Protein AF-A0A4U1CJD7-F1 (afdb_monomer_lite)

Secondary structure (DSSP, 8-state):
-EEEEEESS-EEEEE-B-GGGGGG-EEEETTEEEETTTS--GGGB--GGG---EEEEEETTEEEEEETTEEEEEEE-SS---SEEEEEEE-SSS--------B-TTT--B-

pLDDT: mean 95.9, std 2.52, range [86.0, 98.5]

Structure (mmCIF, N/CA/C/O backbone):
data_AF-A0A4U1CJD7-F1
#
_entry.id   AF-A0A4U1CJD7-F1
#
loop_
_atom_site.group_PDB
_atom_site.id
_atom_site.type_symbol
_atom_site.label_atom_id
_atom_site.label_alt_id
_atom_site.label_comp_id
_atom_site.label_asym_id
_atom_site.label_entity_id
_atom_site.label_seq_id
_atom_site.pdbx_PDB_ins_code
_atom_site.Cartn_x
_atom_site.Cartn_y
_atom_site.Cartn_z
_atom_site.occupancy
_atom_site.B_iso_or_equiv
_atom_site.auth_seq_id
_atom_site.auth_comp_id
_atom_site.auth_asym_id
_atom_site.auth_atom_id
_atom_site.pdbx_PDB_model_num
ATOM 1 N N . MET A 1 1 ? 2.033 2.842 -9.896 1.00 92.75 1 MET A N 1
ATOM 2 C CA . MET A 1 1 ? 0.671 2.906 -9.340 1.00 92.75 1 MET A CA 1
ATOM 3 C C . MET A 1 1 ? 0.812 3.208 -7.873 1.00 92.75 1 MET A C 1
ATOM 5 O O . MET A 1 1 ? 1.625 2.574 -7.215 1.00 92.75 1 MET A O 1
ATOM 9 N N . ASP A 1 2 ? -0.006 4.116 -7.380 1.00 95.69 2 ASP A N 1
ATOM 10 C CA . ASP A 1 2 ? 0.002 4.579 -6.006 1.00 95.69 2 ASP A CA 1
ATOM 11 C C . ASP A 1 2 ? -1.351 4.278 -5.384 1.00 95.69 2 ASP A C 1
ATOM 13 O O . ASP A 1 2 ? -2.391 4.550 -5.988 1.00 95.69 2 ASP A O 1
ATOM 17 N N . VAL A 1 3 ? -1.338 3.709 -4.185 1.00 97.50 3 VAL A N 1
ATOM 18 C CA . VAL A 1 3 ? -2.545 3.437 -3.408 1.00 97.50 3 VAL A CA 1
ATOM 19 C C . VAL A 1 3 ? -2.423 4.166 -2.085 1.00 97.50 3 VAL A C 1
ATOM 21 O O . VAL A 1 3 ? -1.436 3.990 -1.373 1.00 97.50 3 VAL A O 1
ATOM 24 N N . THR A 1 4 ? -3.437 4.957 -1.750 1.00 98.25 4 THR A N 1
ATOM 25 C CA . THR A 1 4 ? -3.548 5.646 -0.465 1.00 98.25 4 THR A CA 1
ATOM 26 C C . THR A 1 4 ? -4.892 5.331 0.175 1.00 98.25 4 THR A C 1
ATOM 28 O O . THR A 1 4 ? -5.940 5.598 -0.404 1.00 98.25 4 THR A O 1
ATOM 31 N N . LEU A 1 5 ? -4.854 4.790 1.387 1.00 97.88 5 LEU A N 1
ATOM 32 C CA . LEU A 1 5 ? -5.978 4.665 2.304 1.00 97.88 5 LEU A CA 1
ATOM 33 C C . LEU A 1 5 ? -5.876 5.802 3.323 1.00 97.88 5 LEU A C 1
ATOM 35 O O . LEU A 1 5 ? -4.929 5.843 4.114 1.00 97.88 5 LEU A O 1
ATOM 39 N N . PHE A 1 6 ? -6.837 6.716 3.286 1.00 98.12 6 PHE A N 1
ATOM 40 C CA . PHE A 1 6 ? -6.910 7.838 4.212 1.00 98.12 6 PHE A CA 1
ATOM 41 C C . PHE A 1 6 ? -7.613 7.415 5.493 1.00 98.12 6 PHE A C 1
ATOM 43 O O . PHE A 1 6 ? -8.671 6.783 5.440 1.00 98.12 6 PHE A O 1
ATOM 50 N N . GLY A 1 7 ? -7.034 7.791 6.626 1.00 97.38 7 GLY A N 1
ATOM 51 C CA . GLY A 1 7 ? -7.701 7.771 7.913 1.00 97.38 7 GLY A CA 1
ATOM 52 C C . GLY A 1 7 ? -7.828 9.178 8.498 1.00 97.38 7 GLY A C 1
ATOM 53 O O . GLY A 1 7 ? -7.340 10.144 7.914 1.00 97.38 7 GLY A O 1
ATOM 54 N N . GLU A 1 8 ? -8.503 9.294 9.635 1.00 98.00 8 GLU A N 1
ATOM 55 C CA . GLU A 1 8 ? -8.682 10.563 10.355 1.00 98.00 8 GLU A CA 1
ATOM 56 C C . GLU A 1 8 ? -7.362 11.159 10.868 1.00 98.00 8 GLU A C 1
ATOM 58 O O . GLU A 1 8 ? -7.197 12.376 10.859 1.00 98.00 8 GLU A O 1
ATOM 63 N N . GLU A 1 9 ? -6.424 10.316 11.311 1.00 97.12 9 GLU A N 1
ATOM 64 C CA . GLU A 1 9 ? -5.187 10.757 11.979 1.00 97.12 9 GLU A CA 1
ATOM 65 C C . GLU A 1 9 ? -3.933 10.536 11.123 1.00 97.12 9 GLU A C 1
ATOM 67 O O . GLU A 1 9 ? -3.009 11.349 11.119 1.00 97.12 9 GLU A O 1
ATOM 72 N N . TYR A 1 10 ? -3.893 9.423 10.390 1.00 97.56 10 TYR A N 1
ATOM 73 C CA . TYR A 1 10 ? -2.759 9.013 9.562 1.00 97.56 10 TYR A CA 1
ATOM 74 C C . TYR A 1 10 ? -3.253 8.381 8.253 1.00 97.56 10 TYR A C 1
ATOM 76 O O . TYR A 1 10 ? -4.447 8.313 7.973 1.00 97.56 10 TYR A O 1
ATOM 84 N N . GLN A 1 11 ? -2.325 7.881 7.436 1.00 98.19 11 GLN A N 1
ATOM 85 C CA . GLN A 1 11 ? -2.643 7.185 6.192 1.00 98.19 11 GLN A CA 1
ATOM 86 C C . GLN A 1 11 ? -1.810 5.917 6.003 1.00 98.19 11 GLN A C 1
ATOM 88 O O . GLN A 1 11 ? -0.750 5.719 6.612 1.00 98.19 11 GLN A O 1
ATOM 93 N N . HIS A 1 12 ? -2.288 5.061 5.108 1.00 98.38 12 HIS A N 1
ATOM 94 C CA . HIS A 1 12 ? -1.491 4.001 4.512 1.00 98.38 12 HIS A CA 1
ATOM 95 C C . HIS A 1 12 ? -1.314 4.295 3.031 1.00 98.38 12 HIS A C 1
ATOM 97 O O . HIS A 1 12 ? -2.277 4.268 2.276 1.00 98.38 12 HIS A O 1
ATOM 103 N N . HIS A 1 13 ? -0.088 4.576 2.623 1.00 98.25 13 HIS A N 1
ATOM 104 C CA . HIS A 1 13 ? 0.293 4.876 1.258 1.00 98.25 13 HIS A CA 1
ATOM 105 C C . HIS A 1 13 ? 1.406 3.932 0.812 1.00 98.25 13 HIS A C 1
ATOM 107 O O . HIS A 1 13 ? 2.323 3.639 1.577 1.00 98.25 13 HIS A O 1
ATOM 113 N N . PHE A 1 14 ? 1.348 3.461 -0.424 1.00 98.12 14 PHE A N 1
ATOM 114 C CA . PHE A 1 14 ? 2.461 2.757 -1.043 1.00 98.12 14 PHE A CA 1
ATOM 115 C C . PHE A 1 14 ? 2.393 2.857 -2.561 1.00 98.12 14 PHE A C 1
ATOM 117 O O . PHE A 1 14 ? 1.313 2.927 -3.156 1.00 98.12 14 PHE A O 1
ATOM 124 N N . SER A 1 15 ? 3.570 2.807 -3.172 1.00 96.38 15 SER A N 1
ATOM 125 C CA . SER A 1 15 ? 3.749 2.751 -4.618 1.00 96.38 15 SER A CA 1
ATOM 126 C C . SER A 1 15 ? 4.155 1.345 -5.046 1.00 96.38 15 SER A C 1
ATOM 128 O O . SER A 1 15 ? 5.019 0.724 -4.434 1.00 96.38 15 SER A O 1
ATOM 130 N N . ILE A 1 16 ? 3.542 0.844 -6.116 1.00 96.25 16 ILE A N 1
ATOM 131 C CA . ILE A 1 16 ? 4.050 -0.287 -6.896 1.00 96.25 16 ILE A CA 1
ATOM 132 C C . ILE A 1 16 ? 4.553 0.256 -8.226 1.00 96.25 16 ILE A C 1
ATOM 134 O O . ILE A 1 16 ? 3.817 0.945 -8.946 1.00 96.25 16 ILE A O 1
ATOM 138 N N . ILE A 1 17 ? 5.802 -0.049 -8.555 1.00 95.00 17 ILE A N 1
ATOM 139 C CA . ILE A 1 17 ? 6.461 0.409 -9.780 1.00 95.00 17 ILE A CA 1
ATOM 140 C C . ILE A 1 17 ? 7.123 -0.773 -10.483 1.00 95.00 17 ILE A C 1
ATOM 142 O O . ILE A 1 17 ? 7.273 -1.836 -9.892 1.00 95.00 17 ILE A O 1
ATOM 146 N N . LYS A 1 18 ? 7.543 -0.599 -11.737 1.00 94.25 18 LYS A N 1
ATOM 147 C CA . LYS A 1 18 ? 8.288 -1.640 -12.449 1.00 94.25 18 LYS A CA 1
ATOM 148 C C . LYS A 1 18 ? 9.572 -2.032 -11.691 1.00 94.25 18 LYS A C 1
ATOM 150 O O . LYS A 1 18 ? 10.204 -1.148 -11.110 1.00 94.25 18 LYS A O 1
ATOM 155 N N . PRO A 1 19 ? 9.976 -3.315 -11.680 1.00 95.38 19 PRO A N 1
ATOM 156 C CA . PRO A 1 19 ? 11.110 -3.796 -10.882 1.00 95.38 19 PRO A CA 1
ATOM 157 C C . PRO A 1 19 ? 12.420 -3.011 -11.050 1.00 95.38 19 PRO A C 1
AT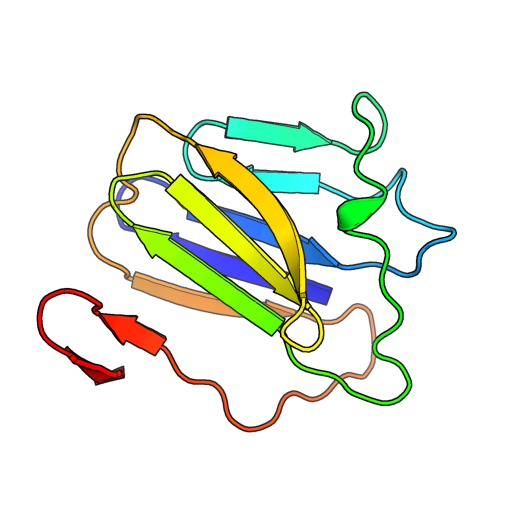OM 159 O O . PRO A 1 19 ? 13.144 -2.805 -10.081 1.00 95.38 19 PRO A O 1
ATOM 162 N N . GLU A 1 20 ? 12.709 -2.525 -12.255 1.00 94.88 20 GLU A N 1
ATOM 163 C CA . GLU A 1 20 ? 13.898 -1.734 -12.590 1.00 94.88 20 GLU A CA 1
ATOM 164 C C . GLU A 1 20 ? 13.900 -0.309 -11.998 1.00 94.88 20 GLU A C 1
ATOM 166 O O . GLU A 1 20 ? 14.912 0.386 -12.051 1.00 94.88 20 GLU A O 1
ATOM 171 N N . CYS A 1 21 ? 12.785 0.120 -11.401 1.00 94.69 21 CYS A N 1
ATOM 172 C CA . CYS A 1 21 ? 12.536 1.484 -10.938 1.00 94.69 21 CYS A CA 1
ATOM 173 C C . CYS A 1 21 ? 12.355 1.595 -9.411 1.00 94.69 21 CYS A C 1
ATOM 175 O O . CYS A 1 21 ? 11.902 2.629 -8.914 1.00 94.69 21 CYS A O 1
ATOM 177 N N . THR A 1 22 ? 12.676 0.554 -8.634 1.00 96.12 22 THR A N 1
ATOM 178 C CA . THR A 1 22 ? 12.316 0.483 -7.201 1.00 96.12 22 THR A CA 1
ATOM 179 C C . THR A 1 22 ? 12.972 1.552 -6.327 1.00 96.12 22 THR A C 1
ATOM 181 O O . THR A 1 22 ? 12.462 1.845 -5.247 1.00 96.12 22 THR A O 1
ATOM 184 N N . VAL A 1 23 ? 14.051 2.189 -6.791 1.00 96.81 23 VAL A N 1
ATOM 185 C CA . VAL A 1 23 ? 14.704 3.310 -6.090 1.00 96.81 23 VAL A CA 1
ATOM 186 C C . VAL A 1 23 ? 13.775 4.522 -5.913 1.00 96.81 23 VAL A C 1
ATOM 188 O O . VAL A 1 23 ? 13.915 5.268 -4.949 1.00 96.81 23 VAL A O 1
ATOM 191 N N . TRP A 1 24 ? 12.790 4.689 -6.802 1.00 95.81 24 TRP A N 1
ATOM 192 C CA . TRP A 1 24 ? 11.805 5.778 -6.753 1.00 95.81 24 TRP A CA 1
ATOM 193 C C . TRP A 1 24 ? 10.515 5.402 -6.016 1.00 95.81 24 TRP A C 1
ATOM 195 O O . TRP A 1 24 ? 9.552 6.164 -6.038 1.00 95.81 24 TRP A O 1
ATOM 205 N N . THR A 1 25 ? 10.472 4.231 -5.376 1.00 96.00 25 THR A N 1
ATOM 206 C CA . THR A 1 25 ? 9.319 3.834 -4.560 1.00 96.00 25 THR A CA 1
ATOM 207 C C . THR A 1 25 ? 9.393 4.415 -3.165 1.00 96.00 25 THR A C 1
ATOM 209 O O . THR A 1 25 ? 10.459 4.725 -2.632 1.00 96.00 25 THR A O 1
ATOM 212 N N . SER A 1 26 ? 8.234 4.511 -2.541 1.00 96.94 26 SER A N 1
ATOM 213 C CA . SER A 1 26 ? 8.099 4.767 -1.121 1.00 96.94 26 SER A CA 1
ATOM 214 C C . SER A 1 26 ? 6.835 4.109 -0.587 1.00 96.94 26 SER A C 1
ATOM 216 O O . SER A 1 26 ? 5.894 3.790 -1.328 1.00 96.94 26 SER A O 1
ATOM 218 N N . TYR A 1 27 ? 6.821 3.907 0.723 1.00 98.31 27 TYR A N 1
ATOM 219 C CA . TYR A 1 27 ? 5.603 3.609 1.449 1.00 98.31 27 TYR A CA 1
ATOM 220 C C . TYR A 1 27 ? 5.538 4.437 2.732 1.00 98.31 27 TYR A C 1
ATOM 222 O O . TYR A 1 27 ? 6.553 4.803 3.328 1.00 98.31 27 TYR A O 1
ATOM 230 N N . GLN A 1 28 ? 4.314 4.647 3.194 1.00 98.44 28 GLN A N 1
ATOM 231 C CA . GLN A 1 28 ? 3.972 5.105 4.526 1.00 98.44 28 GLN A CA 1
ATOM 232 C C . GLN A 1 28 ? 2.897 4.174 5.088 1.00 98.44 28 GLN A C 1
ATOM 234 O O . GLN A 1 28 ? 1.778 4.146 4.592 1.00 98.44 28 GLN A O 1
ATOM 239 N N . PHE A 1 29 ? 3.191 3.445 6.157 1.00 98.50 29 PHE A N 1
ATOM 240 C CA . PHE A 1 29 ? 2.181 2.742 6.941 1.00 98.50 29 PHE A CA 1
ATOM 241 C C . PHE A 1 29 ? 2.063 3.410 8.306 1.00 98.50 29 PHE A C 1
ATOM 243 O O . PHE A 1 29 ? 2.816 3.090 9.222 1.00 98.50 29 PHE A O 1
ATOM 250 N N . SER A 1 30 ? 1.113 4.342 8.423 1.00 98.50 30 SER A N 1
ATOM 251 C CA . SER A 1 30 ? 0.966 5.214 9.588 1.00 98.50 30 SER A CA 1
ATOM 252 C C . SER A 1 30 ? 2.237 6.035 9.827 1.00 98.50 30 SER A C 1
ATOM 254 O O . SER A 1 30 ? 2.622 6.808 8.948 1.00 98.50 30 SER A O 1
ATOM 256 N N . GLU A 1 31 ? 2.923 5.859 10.956 1.00 98.31 31 GLU A N 1
ATOM 257 C CA . GLU A 1 31 ? 4.187 6.533 11.249 1.00 98.31 31 GLU A CA 1
ATOM 258 C C . GLU A 1 31 ? 5.418 5.862 10.607 1.00 98.31 31 GLU A C 1
ATOM 260 O O . GLU A 1 31 ? 6.505 6.436 10.596 1.00 98.31 31 GLU A O 1
ATOM 265 N N . ASN A 1 32 ? 5.277 4.650 10.058 1.00 98.31 32 ASN A N 1
ATOM 266 C CA . ASN A 1 32 ? 6.377 3.914 9.433 1.00 98.31 32 ASN A CA 1
ATOM 267 C C . ASN A 1 32 ? 6.545 4.339 7.969 1.00 98.31 32 ASN A C 1
ATOM 269 O O . ASN A 1 32 ? 5.772 3.913 7.111 1.00 98.31 32 ASN A O 1
ATOM 273 N N . VAL A 1 33 ? 7.564 5.148 7.684 1.00 98.25 33 VAL A N 1
ATOM 274 C CA . VAL A 1 33 ? 7.870 5.663 6.341 1.00 98.25 33 VAL A CA 1
ATOM 275 C C . VAL A 1 33 ? 9.199 5.095 5.856 1.00 98.25 33 VAL A C 1
ATOM 277 O O . VAL A 1 33 ? 10.191 5.130 6.586 1.00 98.25 33 VAL A O 1
ATOM 280 N N . LYS A 1 34 ? 9.237 4.602 4.614 1.00 98.25 34 LYS A N 1
ATOM 281 C CA . LYS A 1 34 ? 10.483 4.223 3.932 1.00 98.25 34 LYS A CA 1
ATOM 282 C C . LYS A 1 34 ? 10.475 4.670 2.483 1.00 98.25 34 LYS A C 1
ATOM 284 O O . LYS A 1 34 ? 9.445 4.625 1.815 1.00 98.25 34 LYS A O 1
ATOM 289 N N . ASP A 1 35 ? 11.656 5.027 2.003 1.00 97.12 35 ASP A N 1
ATOM 290 C CA . ASP A 1 35 ? 11.925 5.363 0.612 1.00 97.12 35 ASP A CA 1
ATOM 291 C C . ASP A 1 35 ? 12.961 4.405 0.000 1.00 97.12 35 ASP A C 1
ATOM 293 O O . ASP A 1 35 ? 13.858 3.904 0.687 1.00 97.12 35 ASP A O 1
ATOM 297 N N . GLY A 1 36 ? 12.821 4.141 -1.297 1.00 97.06 36 GLY A N 1
ATOM 298 C CA . GLY A 1 36 ? 13.654 3.207 -2.052 1.00 97.06 36 GLY A CA 1
ATOM 299 C C . GLY A 1 36 ? 15.079 3.701 -2.293 1.00 97.06 36 GLY A C 1
ATOM 300 O O . GLY A 1 36 ? 15.925 2.914 -2.711 1.00 97.06 36 GLY A O 1
ATOM 301 N N . SER A 1 37 ? 15.375 4.974 -2.009 1.00 96.75 37 SER A N 1
ATOM 302 C CA . SER A 1 37 ? 16.736 5.512 -2.104 1.00 96.75 37 SER A CA 1
ATOM 303 C C . SER A 1 37 ? 17.600 5.127 -0.900 1.00 96.75 37 SER A C 1
ATOM 305 O O . SER A 1 37 ? 18.824 5.079 -1.010 1.00 96.75 37 SER A O 1
ATOM 307 N N . LYS A 1 38 ? 16.967 4.817 0.241 1.00 97.88 38 LYS A N 1
ATOM 308 C CA . LYS A 1 38 ? 17.640 4.442 1.496 1.00 97.88 38 LYS A CA 1
ATOM 309 C C . LYS A 1 38 ? 17.407 2.997 1.917 1.00 97.88 38 LYS A C 1
ATOM 311 O O . LYS A 1 38 ? 18.234 2.436 2.633 1.00 97.88 38 LYS A O 1
ATOM 316 N N . TYR A 1 39 ? 16.284 2.403 1.521 1.00 97.69 39 TYR A N 1
ATOM 317 C CA . TYR A 1 39 ? 15.887 1.062 1.939 1.00 97.69 39 TYR A CA 1
ATOM 318 C C . TYR A 1 39 ? 15.676 0.144 0.740 1.00 97.69 39 TYR A C 1
ATOM 320 O O . TYR A 1 39 ? 15.215 0.565 -0.317 1.00 97.69 39 TYR A O 1
ATOM 328 N N . ASP A 1 40 ? 15.946 -1.148 0.931 1.00 96.38 40 ASP A N 1
ATOM 329 C CA . ASP A 1 40 ? 15.613 -2.160 -0.067 1.00 96.38 40 ASP A CA 1
ATOM 330 C C . ASP A 1 40 ? 14.092 -2.358 -0.136 1.00 96.38 40 ASP A C 1
ATOM 332 O O . ASP A 1 40 ? 13.484 -3.018 0.713 1.00 96.38 40 ASP A O 1
ATOM 336 N N . LEU A 1 41 ? 13.487 -1.757 -1.159 1.00 96.44 41 LEU A N 1
ATOM 337 C CA . LEU A 1 41 ? 12.065 -1.862 -1.477 1.00 96.44 41 LEU A CA 1
ATOM 338 C C . LEU A 1 41 ? 11.819 -2.666 -2.762 1.00 96.44 41 LEU A C 1
ATOM 340 O O . LEU A 1 41 ? 10.786 -2.492 -3.406 1.00 96.44 41 LEU A O 1
ATOM 344 N N . ARG A 1 42 ? 12.715 -3.596 -3.133 1.00 96.31 42 ARG A N 1
ATOM 345 C CA . ARG A 1 42 ? 12.523 -4.453 -4.323 1.00 96.31 42 ARG A CA 1
ATOM 346 C C . ARG A 1 42 ? 11.201 -5.228 -4.318 1.00 96.31 42 ARG A C 1
ATOM 348 O O . ARG A 1 42 ? 10.652 -5.503 -5.375 1.00 96.31 42 ARG A O 1
ATOM 355 N N . ALA A 1 43 ? 10.649 -5.511 -3.137 1.00 96.06 43 ALA A N 1
ATOM 356 C CA . ALA A 1 43 ? 9.327 -6.117 -2.958 1.00 96.06 43 ALA A CA 1
ATOM 357 C C . ALA A 1 43 ? 8.151 -5.293 -3.533 1.00 96.06 43 ALA A C 1
ATOM 359 O O . ALA A 1 43 ? 7.080 -5.845 -3.766 1.00 96.06 43 ALA A O 1
ATOM 360 N N . PHE A 1 44 ? 8.337 -3.988 -3.752 1.00 96.94 44 PHE A N 1
ATOM 361 C CA . PHE A 1 44 ? 7.359 -3.086 -4.374 1.00 96.94 44 PHE A CA 1
ATOM 362 C C . PHE A 1 44 ? 7.568 -2.963 -5.896 1.00 96.94 44 PHE A C 1
ATOM 364 O O . PHE A 1 44 ? 6.859 -2.219 -6.573 1.00 96.94 44 PHE A O 1
ATOM 371 N N . GLY A 1 45 ? 8.547 -3.697 -6.434 1.00 96.62 45 GLY A N 1
ATOM 372 C CA . GLY A 1 45 ? 8.824 -3.828 -7.855 1.00 96.62 45 GLY A CA 1
ATOM 373 C C . GLY A 1 45 ? 7.951 -4.903 -8.495 1.00 96.62 45 GLY A C 1
ATOM 374 O O . GLY A 1 45 ? 8.227 -6.091 -8.336 1.00 96.62 45 GLY A O 1
ATOM 375 N N . HIS A 1 46 ? 6.920 -4.508 -9.236 1.00 96.19 46 HIS A N 1
ATOM 376 C CA . HIS A 1 46 ? 6.055 -5.424 -9.972 1.00 96.19 46 HIS A CA 1
ATOM 377 C C . HIS A 1 46 ? 5.475 -4.763 -11.229 1.00 96.19 46 HIS A C 1
ATOM 379 O O . HIS A 1 46 ? 5.085 -3.594 -11.212 1.00 96.19 46 HIS A O 1
ATOM 385 N N . ASP A 1 47 ? 5.413 -5.517 -12.328 1.00 94.25 47 ASP A N 1
ATOM 386 C CA . ASP A 1 47 ? 4.870 -5.038 -13.598 1.00 94.25 47 ASP A CA 1
ATOM 387 C C . ASP A 1 47 ? 3.410 -5.474 -13.785 1.00 94.25 47 ASP A C 1
ATOM 389 O O . ASP A 1 47 ? 3.128 -6.613 -14.143 1.00 94.25 47 ASP A O 1
ATOM 393 N N . PHE A 1 48 ? 2.483 -4.531 -13.597 1.00 93.19 48 PHE A N 1
ATOM 394 C CA . PHE A 1 48 ? 1.050 -4.730 -13.834 1.00 93.19 48 PHE A CA 1
ATOM 395 C C . PHE A 1 48 ? 0.622 -4.510 -15.299 1.00 93.19 48 PHE A C 1
ATOM 397 O O . PHE A 1 48 ? -0.574 -4.412 -15.572 1.00 93.19 48 PHE A O 1
ATOM 404 N N . SER A 1 49 ? 1.550 -4.440 -16.264 1.00 92.06 49 SER A N 1
ATOM 405 C CA . SER A 1 49 ? 1.224 -4.229 -17.689 1.00 92.06 49 SER A CA 1
ATOM 406 C C . SER A 1 49 ? 0.281 -5.286 -18.282 1.00 92.06 49 SER A C 1
ATOM 408 O O . SER A 1 49 ? -0.447 -4.998 -19.230 1.00 92.06 49 SER A O 1
ATOM 410 N N . LYS A 1 50 ? 0.262 -6.496 -17.708 1.00 93.56 50 LYS A N 1
ATOM 411 C CA . LYS A 1 50 ? -0.632 -7.604 -18.093 1.00 93.56 50 LYS A CA 1
ATOM 412 C C . LYS A 1 50 ? -1.822 -7.789 -17.142 1.00 93.56 50 LYS A C 1
ATOM 414 O O . LYS A 1 50 ? -2.517 -8.800 -17.226 1.00 93.56 50 LYS A O 1
ATOM 419 N N . GLY A 1 51 ? -2.061 -6.826 -16.254 1.00 93.25 51 GLY A N 1
ATOM 420 C CA . GLY A 1 51 ? -2.977 -6.970 -15.125 1.00 93.25 51 GLY A CA 1
ATOM 421 C C . GLY A 1 51 ? -2.371 -7.786 -13.980 1.00 93.25 51 GLY A C 1
ATOM 422 O O . GLY A 1 51 ? -1.237 -8.249 -14.063 1.00 93.25 51 GLY A O 1
ATOM 423 N N . GLY A 1 52 ? -3.129 -7.929 -12.895 1.00 94.94 52 GLY A N 1
ATOM 424 C CA . GLY A 1 52 ? -2.722 -8.660 -11.694 1.00 94.94 52 GLY A CA 1
ATOM 425 C C . GLY A 1 52 ? -3.633 -8.341 -10.514 1.00 94.94 52 GLY A C 1
ATOM 426 O O . GLY A 1 52 ? -4.575 -7.550 -10.643 1.00 94.94 52 GLY A O 1
ATOM 427 N N . THR A 1 53 ? -3.365 -8.953 -9.361 1.00 96.88 53 THR A N 1
ATOM 428 C CA . THR A 1 53 ? -4.108 -8.662 -8.125 1.00 96.88 53 THR A CA 1
ATOM 429 C C . THR A 1 53 ? -3.215 -8.021 -7.076 1.00 96.88 53 THR A C 1
ATOM 431 O O . THR A 1 53 ? -2.043 -8.357 -6.922 1.00 96.88 53 THR A O 1
ATOM 434 N N . LEU A 1 54 ? -3.793 -7.086 -6.325 1.00 96.56 54 LEU A N 1
ATOM 435 C CA . LEU A 1 54 ? -3.135 -6.404 -5.222 1.00 96.56 54 LEU A CA 1
ATOM 436 C C . LEU A 1 54 ? -4.035 -6.474 -3.993 1.00 96.56 54 LEU A C 1
ATOM 438 O O . LEU A 1 54 ? -5.210 -6.114 -4.052 1.00 96.56 54 LEU A O 1
ATOM 442 N N . LYS A 1 55 ? -3.482 -6.926 -2.869 1.00 97.56 55 LYS A N 1
ATOM 443 C CA . LYS A 1 55 ? -4.225 -7.087 -1.616 1.00 97.56 55 LYS A CA 1
ATOM 444 C C . LYS A 1 55 ? -3.429 -6.507 -0.457 1.00 97.56 55 LYS A C 1
ATOM 446 O O . LYS A 1 55 ? -2.353 -7.003 -0.125 1.00 97.56 55 LYS A O 1
ATOM 451 N N . LEU A 1 56 ? -3.989 -5.483 0.182 1.00 97.81 56 LEU A N 1
ATOM 452 C CA . LEU A 1 56 ? -3.496 -4.934 1.441 1.00 97.81 56 LEU A CA 1
ATOM 453 C C . LEU A 1 56 ? -4.319 -5.525 2.590 1.00 97.81 56 LEU A C 1
ATOM 455 O O . LEU A 1 56 ? -5.516 -5.274 2.694 1.00 97.81 56 LEU A O 1
ATOM 459 N N . HIS A 1 57 ? -3.685 -6.311 3.455 1.00 97.94 57 HIS A N 1
ATOM 460 C CA . HIS A 1 57 ? -4.326 -6.898 4.629 1.00 97.94 57 HIS A CA 1
ATOM 461 C C . HIS A 1 57 ? -3.726 -6.305 5.899 1.00 97.94 57 HIS A C 1
ATOM 463 O O . HIS A 1 57 ? -2.519 -6.411 6.131 1.00 97.94 57 HIS A O 1
ATOM 469 N N . ILE A 1 58 ? -4.571 -5.711 6.742 1.00 97.50 58 ILE A N 1
ATOM 470 C CA . ILE A 1 58 ? -4.138 -5.047 7.972 1.00 97.50 58 ILE A CA 1
ATOM 471 C C . ILE A 1 58 ? -4.859 -5.656 9.163 1.00 97.50 58 ILE A C 1
ATOM 473 O O . ILE A 1 58 ? -6.070 -5.525 9.306 1.00 97.50 58 ILE A O 1
ATOM 477 N N . ARG A 1 59 ? -4.102 -6.305 10.049 1.00 97.12 59 ARG A N 1
ATOM 478 C CA . ARG A 1 59 ? -4.640 -6.908 11.272 1.00 97.12 59 ARG A CA 1
ATOM 479 C C . ARG A 1 59 ? -3.719 -6.619 12.440 1.00 97.12 59 ARG A C 1
ATOM 481 O O . ARG A 1 59 ? -2.530 -6.914 12.375 1.00 97.12 59 ARG A O 1
ATOM 488 N N . ASN A 1 60 ? -4.269 -6.071 13.523 1.00 96.50 60 ASN A N 1
ATOM 489 C CA . ASN A 1 60 ? -3.519 -5.748 14.743 1.00 96.50 60 ASN A CA 1
ATOM 490 C C . ASN A 1 60 ? -2.247 -4.931 14.448 1.00 96.50 60 ASN A C 1
ATOM 492 O O . ASN A 1 60 ? -1.162 -5.284 14.906 1.00 96.50 60 ASN A O 1
ATOM 496 N N . LYS A 1 61 ? -2.387 -3.881 13.624 1.00 97.62 61 LYS A N 1
ATOM 497 C CA . LYS A 1 61 ? -1.303 -2.984 13.183 1.00 97.62 61 LYS A CA 1
ATOM 498 C C . LYS A 1 61 ? -0.151 -3.672 12.431 1.00 97.62 61 LYS A C 1
ATOM 500 O O . LYS A 1 61 ? 0.938 -3.122 12.292 1.00 97.62 61 LYS A O 1
ATOM 505 N N . LYS A 1 62 ? -0.389 -4.885 11.923 1.00 98.38 62 LYS A N 1
ATOM 506 C CA . LYS A 1 62 ? 0.509 -5.599 11.012 1.00 98.38 62 LYS A CA 1
ATOM 507 C C . LYS A 1 62 ? -0.034 -5.478 9.603 1.00 98.38 62 LYS A C 1
ATOM 509 O O . LYS A 1 62 ? -1.186 -5.832 9.356 1.00 98.38 62 LYS A O 1
ATOM 514 N N . VAL A 1 63 ? 0.815 -5.014 8.701 1.00 98.31 63 VAL A N 1
ATOM 515 C CA . VAL A 1 63 ? 0.517 -4.865 7.282 1.00 98.31 63 VAL A CA 1
ATOM 516 C C . VAL A 1 63 ? 1.088 -6.060 6.544 1.00 98.31 63 VAL A C 1
ATOM 518 O O . VAL A 1 63 ? 2.254 -6.408 6.724 1.00 98.31 63 VAL A O 1
ATOM 521 N N . THR A 1 64 ? 0.266 -6.679 5.709 1.00 98.50 64 THR A N 1
ATOM 522 C CA . THR A 1 64 ? 0.683 -7.703 4.753 1.00 98.50 64 THR A CA 1
ATOM 523 C C . THR A 1 64 ? 0.232 -7.263 3.371 1.00 98.50 64 THR A C 1
ATOM 525 O O . THR A 1 64 ? -0.96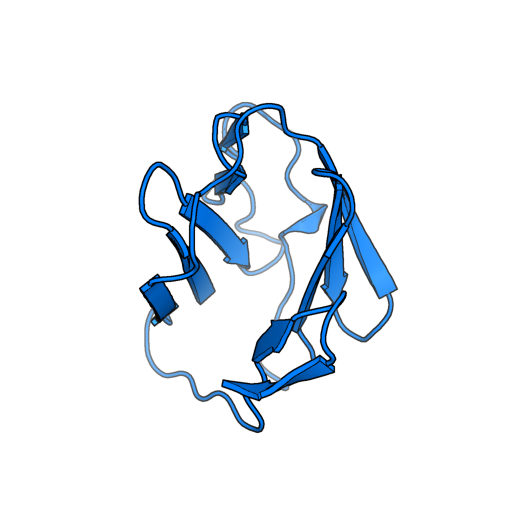5 -7.108 3.130 1.00 98.50 64 THR A O 1
ATOM 528 N N . LEU A 1 65 ? 1.190 -7.049 2.478 1.00 98.12 65 LEU A N 1
ATOM 529 C CA . LEU A 1 65 ? 0.948 -6.725 1.080 1.00 98.12 65 LEU A CA 1
ATOM 530 C C . LEU A 1 65 ? 1.148 -7.988 0.251 1.00 98.12 65 LEU A C 1
ATOM 532 O O . LEU A 1 65 ? 2.198 -8.628 0.348 1.00 98.12 65 LEU A O 1
ATOM 536 N N . SER A 1 66 ? 0.147 -8.350 -0.542 1.00 98.25 66 SER A N 1
ATOM 537 C CA . SER A 1 66 ? 0.219 -9.489 -1.457 1.00 98.25 66 SER A CA 1
ATOM 538 C C . SER A 1 66 ? -0.009 -9.038 -2.890 1.00 98.25 66 SER A C 1
ATOM 540 O O . SER A 1 66 ? -0.890 -8.211 -3.138 1.00 98.25 66 SER A O 1
ATOM 542 N N . ILE A 1 67 ? 0.777 -9.598 -3.803 1.00 96.81 67 ILE A N 1
ATOM 543 C CA . ILE A 1 67 ? 0.668 -9.401 -5.247 1.00 96.81 67 ILE A CA 1
ATOM 544 C C . IL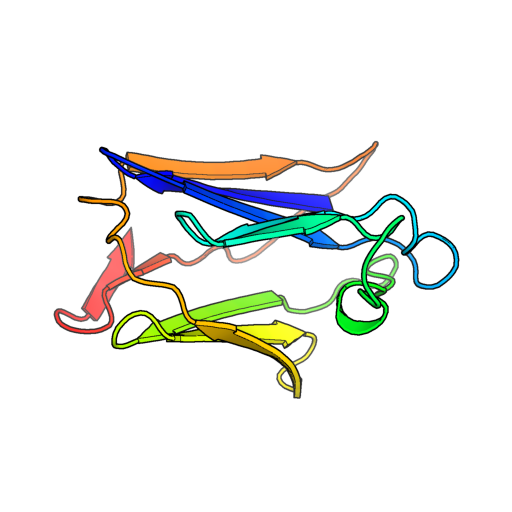E A 1 67 ? 0.497 -10.784 -5.868 1.00 96.81 67 ILE A C 1
ATOM 546 O O . ILE A 1 67 ? 1.260 -11.693 -5.535 1.00 96.81 67 ILE A O 1
ATOM 550 N N . ASP A 1 68 ? -0.532 -10.957 -6.695 1.00 95.69 68 ASP A N 1
ATOM 551 C CA . ASP A 1 68 ? -0.898 -12.247 -7.299 1.00 95.69 68 ASP A CA 1
ATOM 552 C C . ASP A 1 68 ? -0.992 -13.378 -6.258 1.00 95.69 68 ASP A C 1
ATOM 554 O O . ASP A 1 68 ? -0.403 -14.452 -6.393 1.00 95.69 68 ASP A O 1
ATOM 558 N N . ASP A 1 69 ? -1.679 -13.070 -5.151 1.00 94.94 69 ASP A N 1
ATOM 559 C CA . ASP A 1 69 ? -1.884 -13.930 -3.974 1.00 94.94 69 ASP A CA 1
ATOM 560 C C . ASP A 1 69 ? -0.606 -14.449 -3.282 1.00 94.94 69 ASP A C 1
ATOM 562 O O . ASP A 1 69 ? -0.674 -15.263 -2.357 1.00 94.94 69 ASP A O 1
ATOM 566 N N . LYS A 1 70 ? 0.566 -13.915 -3.639 1.00 96.56 70 LYS A N 1
ATOM 567 C CA . LYS A 1 70 ? 1.835 -14.159 -2.946 1.00 96.56 70 LYS A CA 1
ATOM 568 C C . LYS A 1 70 ? 2.159 -12.992 -2.029 1.00 96.56 70 LYS A C 1
ATOM 570 O O . LYS A 1 70 ? 2.063 -11.833 -2.423 1.00 96.56 70 LYS A O 1
ATOM 575 N N . GLN A 1 71 ? 2.582 -13.288 -0.801 1.00 97.50 71 GLN A N 1
ATOM 576 C CA . GLN A 1 71 ? 3.033 -12.257 0.133 1.00 97.50 71 GLN A CA 1
ATOM 577 C C . GLN A 1 71 ? 4.289 -11.568 -0.422 1.00 97.50 71 GLN A C 1
ATOM 579 O O . GLN A 1 71 ? 5.360 -12.169 -0.449 1.00 97.50 71 GLN A O 1
ATOM 584 N N . ALA A 1 72 ? 4.154 -10.304 -0.821 1.00 96.62 72 ALA A N 1
ATOM 585 C CA . ALA A 1 72 ? 5.246 -9.491 -1.344 1.00 96.62 72 ALA A CA 1
ATOM 586 C C . ALA A 1 72 ? 5.989 -8.765 -0.216 1.00 96.62 72 ALA A C 1
ATOM 588 O O . ALA A 1 72 ? 7.216 -8.723 -0.199 1.00 96.62 72 ALA A O 1
ATOM 589 N N . TYR A 1 73 ? 5.256 -8.231 0.767 1.00 97.81 73 TYR A N 1
ATOM 590 C CA . TYR A 1 73 ? 5.846 -7.445 1.850 1.00 97.81 73 TYR A CA 1
ATOM 591 C C . TYR A 1 73 ? 5.083 -7.591 3.166 1.00 97.81 73 TYR A C 1
ATOM 593 O O . TYR A 1 73 ? 3.868 -7.805 3.186 1.00 97.81 73 TYR A O 1
ATOM 601 N N . LYS A 1 74 ? 5.797 -7.444 4.286 1.00 98.25 74 LYS A N 1
ATOM 602 C CA . LYS A 1 74 ? 5.216 -7.455 5.628 1.00 98.25 74 LYS A CA 1
ATOM 603 C C . LYS A 1 74 ? 5.934 -6.467 6.533 1.00 98.25 74 LYS A C 1
ATOM 605 O O . LYS A 1 74 ? 7.159 -6.444 6.587 1.00 98.25 74 LYS A O 1
ATOM 610 N N . THR A 1 75 ? 5.163 -5.685 7.275 1.00 98.19 75 THR A N 1
ATOM 611 C CA . THR A 1 75 ? 5.684 -4.739 8.267 1.00 98.19 75 THR A CA 1
ATOM 612 C C . THR A 1 75 ? 4.660 -4.516 9.380 1.00 98.19 75 THR A C 1
ATOM 614 O O . THR A 1 75 ? 3.584 -5.122 9.389 1.00 98.19 75 THR A O 1
ATOM 617 N N . HIS A 1 76 ? 4.989 -3.666 10.342 1.00 98.44 76 HIS A N 1
ATOM 618 C CA . HIS A 1 76 ? 4.077 -3.218 11.382 1.00 98.44 76 HIS A CA 1
ATOM 619 C C . HIS A 1 76 ? 4.211 -1.712 11.617 1.00 98.44 76 HIS A C 1
ATOM 621 O O . HIS A 1 76 ? 5.179 -1.077 11.189 1.00 98.44 76 HIS A O 1
ATOM 627 N N . TYR A 1 77 ? 3.229 -1.169 12.322 1.00 98.25 77 TYR A N 1
ATOM 628 C CA . TYR A 1 77 ? 3.18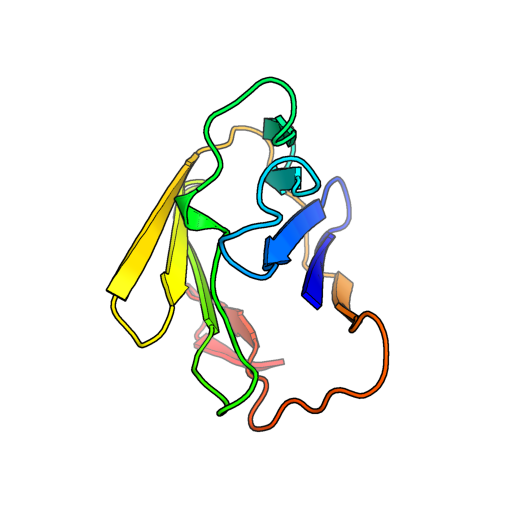4 0.207 12.801 1.00 98.25 77 TYR A CA 1
ATOM 629 C C . TYR A 1 77 ? 2.546 0.241 14.199 1.00 98.25 77 TYR A C 1
ATOM 631 O O . TYR A 1 77 ? 2.094 -0.786 14.717 1.00 98.25 77 TYR A O 1
ATOM 639 N N . SER A 1 78 ? 2.527 1.408 14.825 1.00 98.25 78 SER A N 1
ATOM 640 C CA . SER A 1 78 ? 2.176 1.611 16.232 1.00 98.25 78 SER A CA 1
ATOM 641 C C . SER A 1 78 ? 0.950 2.499 16.367 1.00 98.25 78 SER A C 1
ATOM 643 O O . SER A 1 78 ? 0.071 2.182 17.173 1.00 98.25 78 SER A O 1
ATOM 645 N N . ASN A 1 79 ? 0.829 3.546 15.553 1.00 98.12 79 ASN A N 1
ATOM 646 C CA . ASN A 1 79 ? -0.275 4.495 15.656 1.00 98.12 79 ASN A CA 1
ATOM 647 C C . ASN A 1 79 ? -1.412 4.098 14.703 1.00 98.12 79 ASN A C 1
ATOM 649 O O . ASN A 1 79 ? -1.155 3.840 13.527 1.00 98.12 79 ASN A O 1
ATOM 653 N N . PRO A 1 80 ? -2.667 3.965 15.169 1.00 97.06 80 PRO A N 1
ATOM 654 C CA . PRO A 1 80 ? -3.793 3.700 14.275 1.00 97.06 80 PRO A CA 1
ATOM 655 C C . PRO A 1 80 ? -4.005 4.872 13.308 1.00 97.06 80 PRO A C 1
ATOM 657 O O . PRO A 1 80 ? -3.623 5.992 13.607 1.00 97.06 80 PRO A O 1
ATOM 660 N N . ILE A 1 81 ? -4.641 4.619 12.161 1.00 97.12 81 ILE A N 1
ATOM 661 C CA . ILE A 1 81 ? -4.996 5.696 11.223 1.00 97.12 81 ILE A CA 1
ATOM 662 C C . ILE A 1 81 ? -6.325 6.387 11.569 1.00 97.12 81 ILE A C 1
ATOM 664 O O . ILE A 1 81 ? -6.691 7.342 10.900 1.00 97.12 81 ILE A O 1
ATOM 668 N N . GLY A 1 82 ? -7.040 5.923 12.599 1.00 96.19 82 GLY A N 1
ATOM 669 C CA . GLY A 1 82 ? -8.422 6.323 12.887 1.00 96.19 82 GLY A CA 1
ATOM 670 C C . GLY A 1 82 ? -9.435 5.591 11.999 1.00 96.19 82 GLY A C 1
ATOM 671 O O . GLY A 1 82 ? -9.142 4.500 11.489 1.00 96.19 82 GLY A O 1
ATOM 672 N N . HIS A 1 83 ? -10.626 6.167 11.823 1.00 94.62 83 HIS A N 1
ATOM 673 C CA . HIS A 1 83 ? -11.614 5.644 10.873 1.00 94.62 83 HIS A CA 1
ATOM 674 C C . HIS A 1 83 ? -11.131 5.817 9.434 1.00 94.62 83 HIS A C 1
ATOM 676 O O . HIS A 1 83 ? -10.469 6.797 9.105 1.00 94.62 83 HIS A O 1
ATOM 682 N N . VAL A 1 84 ? -11.468 4.863 8.564 1.00 95.31 84 VAL A N 1
ATOM 683 C CA . VAL A 1 84 ? -11.165 4.973 7.135 1.00 95.31 84 VAL A CA 1
ATOM 684 C C . VAL A 1 84 ? -12.061 6.039 6.515 1.00 95.31 84 VAL A C 1
ATOM 686 O O . VAL A 1 84 ? -13.281 5.905 6.525 1.00 95.31 84 VAL A O 1
ATOM 689 N N . MET A 1 85 ? -11.439 7.058 5.930 1.00 96.12 85 MET A N 1
ATOM 690 C CA . MET A 1 85 ? -12.120 8.203 5.322 1.00 96.12 85 MET A CA 1
ATOM 691 C C . MET A 1 85 ? -12.222 8.094 3.799 1.00 96.12 85 MET A C 1
ATOM 693 O O . MET A 1 85 ? -13.052 8.758 3.184 1.00 96.12 85 MET A O 1
ATOM 697 N N . GLY A 1 86 ? -11.388 7.265 3.170 1.00 95.75 86 GLY A N 1
ATOM 698 C CA . GLY A 1 86 ? -11.460 7.038 1.731 1.00 95.75 86 GLY A CA 1
ATOM 699 C C . GLY A 1 86 ? -10.242 6.329 1.161 1.00 95.75 86 GLY A C 1
ATOM 700 O O . GLY A 1 86 ? -9.246 6.095 1.848 1.00 95.75 86 GLY A O 1
ATOM 701 N N . VAL A 1 87 ? -10.325 6.005 -0.129 1.00 97.06 87 VAL A N 1
ATOM 702 C CA . VAL A 1 87 ? -9.240 5.378 -0.887 1.00 97.06 87 VAL A CA 1
ATOM 703 C C . VAL A 1 87 ? -8.979 6.161 -2.162 1.00 97.06 87 VAL A C 1
ATOM 705 O O . VAL A 1 87 ? -9.900 6.528 -2.886 1.00 97.06 87 VAL A O 1
ATOM 708 N N . LYS A 1 88 ? -7.701 6.386 -2.451 1.00 96.31 88 LYS A N 1
ATOM 709 C CA . LYS A 1 88 ? -7.214 6.919 -3.718 1.00 96.31 88 LYS A CA 1
ATOM 710 C C . LYS A 1 88 ? -6.318 5.883 -4.375 1.00 96.31 88 LYS A C 1
ATOM 712 O O . LYS A 1 88 ? -5.375 5.392 -3.761 1.00 96.31 88 LYS A O 1
ATOM 717 N N . ILE A 1 89 ? -6.596 5.601 -5.640 1.00 95.69 89 ILE A N 1
ATOM 718 C CA . ILE A 1 89 ? -5.727 4.822 -6.519 1.00 95.69 89 ILE A CA 1
ATOM 719 C C . ILE A 1 89 ? -5.305 5.755 -7.647 1.00 95.69 89 ILE A C 1
ATOM 721 O O . ILE A 1 89 ? -6.127 6.483 -8.205 1.00 95.69 89 ILE A O 1
ATOM 725 N N . SER A 1 90 ? -4.016 5.805 -7.950 1.00 94.31 90 SER A N 1
ATOM 726 C CA . SER A 1 90 ? -3.477 6.673 -8.995 1.00 94.31 90 SER A CA 1
ATOM 727 C C . SER A 1 90 ? -2.472 5.929 -9.858 1.00 94.31 90 SER A C 1
ATOM 729 O O . SER A 1 90 ? -1.702 5.093 -9.387 1.00 94.31 90 SER A O 1
ATOM 731 N N . PHE A 1 91 ? -2.487 6.240 -11.149 1.00 92.81 91 PHE A N 1
ATOM 732 C CA . PHE A 1 91 ? -1.594 5.656 -12.138 1.00 92.81 91 PHE A CA 1
ATOM 733 C C . PHE A 1 91 ? -0.731 6.762 -12.734 1.00 92.81 91 PHE A C 1
ATOM 735 O O . PHE A 1 91 ? -1.211 7.859 -13.011 1.00 92.81 91 PHE A O 1
ATOM 742 N N . ALA A 1 92 ? 0.550 6.467 -12.939 1.00 87.38 92 ALA A N 1
ATOM 743 C CA . ALA A 1 92 ? 1.403 7.302 -13.766 1.00 87.38 92 ALA A CA 1
ATOM 744 C C . ALA A 1 92 ? 1.083 6.973 -15.231 1.00 87.38 92 ALA A C 1
ATOM 746 O O . ALA A 1 92 ? 1.564 5.974 -15.764 1.00 87.38 92 ALA A O 1
ATOM 747 N N . GLY A 1 93 ? 0.213 7.776 -15.844 1.00 88.69 93 GLY A N 1
ATOM 748 C CA . GLY A 1 93 ? -0.306 7.540 -17.191 1.00 88.69 93 GLY A CA 1
ATOM 749 C C . GLY A 1 93 ? -1.629 6.772 -17.199 1.00 88.69 93 GLY A C 1
ATOM 750 O O . GLY A 1 93 ? -2.411 6.840 -16.252 1.00 88.69 93 GLY A O 1
ATOM 751 N N . ILE A 1 94 ? -1.894 6.069 -18.300 1.00 89.56 94 ILE A N 1
ATOM 752 C CA . ILE A 1 94 ? -3.141 5.327 -18.502 1.00 89.56 94 ILE A CA 1
ATOM 753 C C . ILE A 1 94 ? -3.105 4.052 -17.660 1.00 89.56 94 ILE A C 1
ATOM 755 O O . ILE A 1 94 ? -2.175 3.254 -17.762 1.00 89.56 94 ILE A O 1
ATOM 759 N N . GLY A 1 95 ? -4.137 3.851 -16.849 1.00 90.94 95 GLY A N 1
ATOM 760 C CA . GLY A 1 95 ? -4.329 2.637 -16.074 1.00 90.94 95 GLY A CA 1
ATOM 761 C C . GLY A 1 95 ? -5.801 2.427 -15.765 1.00 90.94 95 GLY A C 1
ATOM 762 O O . GLY A 1 95 ? -6.584 3.375 -15.726 1.00 90.94 95 GLY A O 1
ATOM 763 N N . GLU A 1 96 ? -6.164 1.173 -15.549 1.00 93.38 96 GLU A N 1
ATOM 764 C CA . GLU A 1 96 ? -7.486 0.782 -15.083 1.00 93.38 96 GLU A CA 1
ATOM 765 C C . GLU A 1 96 ? -7.347 -0.135 -13.872 1.00 93.38 96 GLU A C 1
ATOM 767 O O . GLU A 1 96 ? -6.359 -0.854 -13.717 1.00 93.38 96 GLU A O 1
ATOM 772 N N . PHE A 1 97 ? -8.361 -0.128 -13.018 1.00 92.19 97 PHE A N 1
ATOM 773 C CA . PHE A 1 97 ? -8.575 -1.189 -12.049 1.00 92.19 97 PHE A CA 1
ATOM 774 C C . PHE A 1 97 ? -9.981 -1.738 -12.245 1.00 92.19 97 PHE A C 1
ATOM 776 O O . PHE A 1 97 ? -10.902 -1.031 -12.655 1.00 92.19 97 PHE A O 1
ATOM 783 N N . LYS A 1 98 ? -10.142 -3.018 -11.935 1.00 91.88 98 LYS A N 1
ATOM 784 C CA . LYS A 1 98 ? -11.428 -3.712 -11.908 1.00 91.88 98 LYS A CA 1
ATOM 785 C C . LYS A 1 98 ? -11.583 -4.328 -10.522 1.00 91.88 98 LYS A C 1
ATOM 787 O O . LYS A 1 98 ? -10.586 -4.698 -9.908 1.00 91.88 98 LYS A O 1
ATOM 792 N N . ASN A 1 99 ? -12.819 -4.450 -10.044 1.00 92.69 99 ASN A N 1
ATOM 793 C CA . ASN A 1 99 ? -13.152 -5.175 -8.810 1.00 92.69 99 ASN A CA 1
ATOM 794 C C . ASN A 1 99 ? -12.462 -4.631 -7.542 1.00 92.69 99 AS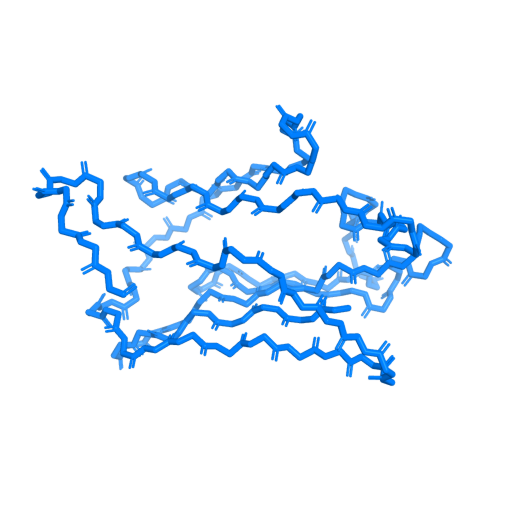N A C 1
ATOM 796 O O . ASN A 1 99 ? -11.840 -5.380 -6.789 1.00 92.69 99 ASN A O 1
ATOM 800 N N . PHE A 1 100 ? -12.576 -3.324 -7.293 1.00 94.88 100 PHE A N 1
ATOM 801 C CA . PHE A 1 100 ? -12.158 -2.746 -6.016 1.00 94.88 100 PHE A CA 1
ATOM 802 C C . PHE A 1 100 ? -13.079 -3.225 -4.882 1.00 94.88 100 PHE A C 1
ATOM 804 O O . PHE A 1 100 ? -14.300 -3.170 -5.014 1.00 94.88 100 PHE A O 1
ATOM 811 N N . GLN A 1 101 ? -12.492 -3.679 -3.773 1.00 95.56 101 GLN A N 1
ATOM 812 C CA . GLN A 1 101 ? -13.220 -4.062 -2.566 1.00 95.56 101 GLN A CA 1
ATOM 813 C C . GLN A 1 101 ? -12.482 -3.556 -1.327 1.00 95.56 101 GLN A C 1
ATOM 815 O O . GLN A 1 101 ? -11.298 -3.845 -1.138 1.00 95.56 101 GLN A O 1
ATOM 820 N N . LEU A 1 102 ? -13.214 -2.877 -0.446 1.00 95.50 102 LEU A N 1
ATOM 821 C CA . LEU A 1 102 ? -12.770 -2.528 0.896 1.00 95.50 102 LEU A CA 1
ATOM 822 C C . LEU A 1 102 ? -13.662 -3.240 1.915 1.00 95.50 102 LEU A C 1
ATOM 824 O O . LEU A 1 102 ? -14.885 -3.213 1.811 1.00 95.50 102 LEU A O 1
ATOM 828 N N . LYS A 1 103 ? -13.046 -3.908 2.896 1.00 96.06 103 LYS A N 1
ATOM 829 C CA . LYS A 1 103 ? -13.767 -4.697 3.897 1.00 96.06 103 LYS A CA 1
ATOM 830 C C . LYS A 1 103 ? -13.186 -4.510 5.293 1.00 96.06 103 LYS A C 1
ATOM 832 O O . LYS A 1 103 ? -11.984 -4.685 5.495 1.00 96.06 103 LYS A O 1
ATOM 837 N N . ASP A 1 104 ? -14.057 -4.253 6.263 1.00 94.12 104 ASP A N 1
ATOM 838 C CA . ASP A 1 104 ? -13.715 -4.336 7.682 1.00 94.12 104 ASP A CA 1
ATOM 839 C C . ASP A 1 104 ? -13.567 -5.814 8.089 1.00 94.12 104 ASP A C 1
ATOM 841 O O . ASP A 1 104 ? -14.478 -6.629 7.927 1.00 94.12 104 ASP A O 1
ATOM 845 N N . LEU A 1 105 ? -12.398 -6.183 8.617 1.00 93.75 105 LEU A N 1
ATOM 846 C CA . LEU A 1 105 ? -12.089 -7.569 8.983 1.00 93.75 105 LEU A CA 1
ATOM 847 C C . LEU A 1 105 ? -12.776 -8.049 10.271 1.00 93.75 105 LEU A C 1
ATOM 849 O O . LEU A 1 105 ? -12.837 -9.257 10.496 1.00 93.75 105 LEU A O 1
ATOM 853 N N . LYS A 1 106 ? -13.241 -7.138 11.130 1.00 92.19 106 LYS A N 1
ATOM 854 C CA . LYS A 1 106 ? -13.955 -7.451 12.375 1.00 92.19 106 LYS A CA 1
ATOM 855 C C . LYS A 1 106 ? -15.450 -7.613 12.130 1.00 92.19 106 LYS A C 1
ATOM 857 O O . LYS A 1 106 ? -16.026 -8.584 12.604 1.00 92.19 106 LYS A O 1
ATOM 862 N N . THR A 1 107 ? -16.069 -6.667 11.425 1.00 94.19 107 THR A N 1
ATOM 863 C CA . THR A 1 107 ? -17.532 -6.642 11.226 1.00 94.19 107 THR A CA 1
ATOM 864 C C . THR A 1 107 ? -17.965 -7.312 9.927 1.00 94.19 107 THR A C 1
ATOM 866 O O . THR A 1 107 ? -19.101 -7.756 9.804 1.00 94.19 107 THR A O 1
ATOM 869 N N . GLY A 1 108 ? -17.065 -7.398 8.947 1.00 92.75 108 GLY A N 1
ATOM 870 C CA . GLY A 1 108 ? -17.375 -7.885 7.610 1.00 92.75 108 GLY A CA 1
ATOM 871 C C . GLY A 1 108 ? -18.050 -6.856 6.703 1.00 92.75 108 GLY A C 1
ATOM 872 O O . GLY A 1 108 ? -18.331 -7.201 5.554 1.00 92.75 108 GLY A O 1
ATOM 873 N N . ALA A 1 109 ? -18.277 -5.629 7.189 1.00 90.69 109 ALA A N 1
ATOM 874 C CA . ALA A 1 109 ? -18.846 -4.537 6.409 1.00 90.69 109 ALA A CA 1
ATOM 875 C C . ALA A 1 109 ? -18.005 -4.259 5.155 1.00 90.69 109 ALA A C 1
ATOM 877 O O . ALA A 1 109 ? -16.773 -4.287 5.212 1.00 90.69 109 ALA A O 1
ATOM 878 N N . GLN A 1 110 ? -18.683 -4.017 4.035 1.00 90.50 110 GLN A N 1
ATOM 879 C CA . GLN A 1 110 ? -18.077 -3.660 2.754 1.00 90.50 110 GLN A CA 1
ATOM 880 C C . GLN A 1 110 ? -18.402 -2.201 2.436 1.00 90.50 110 GLN A C 1
ATOM 882 O O . GLN A 1 110 ? -19.498 -1.744 2.769 1.00 90.50 110 GLN A O 1
ATOM 887 N N . PHE A 1 111 ? -17.454 -1.502 1.816 1.00 86.00 111 PHE A N 1
ATOM 888 C CA . PHE A 1 111 ? -17.540 -0.084 1.461 1.00 86.00 111 PHE A CA 1
ATOM 889 C C . PHE A 1 111 ? -17.264 0.112 -0.028 1.00 86.00 111 PHE A C 1
ATOM 891 O O . PHE A 1 111 ? -16.403 -0.635 -0.559 1.00 86.00 111 PHE A O 1
#

Radius of gyration: 13.71 Å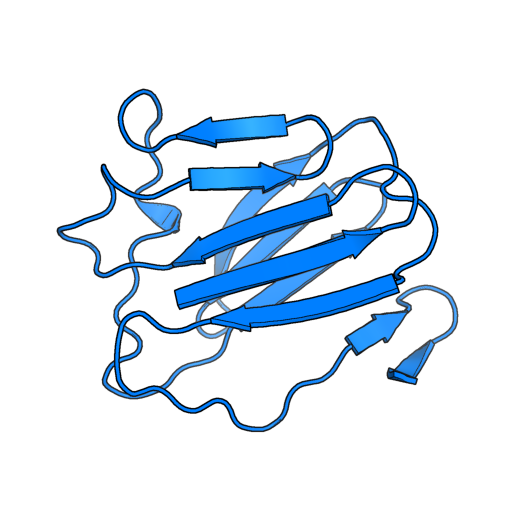; chains: 1; bounding box: 36×25×35 Å

Organism: NCBI:txid2571272

Sequence (111 aa):
MDVTLFGEEYQHHFSIIKPECTVWTSYQFSENVKDGSKYDLRAFGHDFSKGGTLKLHIRNKKVTLSIDDKQAYKTHYSNPIGHVMGVKISFAGIGEFKNFQLKDLKTGAQF

Foldseek 3Di:
DKKWWAFPAFIWIWAQEALVPQQQTWTDLGPDIDGSVPDPPSLSHDDCVVHWDWDWDADPQKTFIDTNNHGSDIDGDDDDNHDGPDMDDDDPPDDDDDDDWDADPPPRDID